Protein AF-A0A8S3FLX9-F1 (afdb_monomer_lite)

Foldseek 3Di:
DDDDDDDDDDDDDDDDDDDPPVPVVVVVPVVPPDPPDPPDPPVPPPPDPDDPQWDDKDKDKAFFQLLPPLPVVLVVLCVVCVPDDPVVSSVVSSVVRVVDPVRGDPDIWIKIKTWGFDDDPPPDPDGDIDIDIGTPDPDDDPCPVVVVVSCVVPVVVVVVSVVVD

Radius of gyration: 30.64 Å; chains: 1; bounding box: 57×82×84 Å

Sequence (165 aa):
MIRRKRPASPSIIDNTNVTPNSLAEQMDETLSTKRRRIDDDEYKLTPTKDSSYSKEKIYFQVIYRTWQDRRKLKRRIENENKNASMFERETLISLQLKDDKDHHLVTPIYFSMEIKLLQATSDETKNKAHICLELQTNEQHQLFADISHFLNLYLPKMLNNQADD

Organism: NCBI:txid392030

Secondary structure (DSSP, 8-state):
----PPPP-----------TTTTTHHHHSSSSS------------------TT---PEEEEEEE-TTSSHHHHHHHHHHH-TTS-HHHHHHHHHHHHHHSGGGEEEEEEEEEEEEEEE---TT-SS-EEEEEEEESSSS--TTHHHHHHHHHHHHHHHHHHTT--

Structure (mmCIF, N/CA/C/O backbone):
data_AF-A0A8S3FLX9-F1
#
_entry.id   AF-A0A8S3FLX9-F1
#
loop_
_atom_site.group_PDB
_atom_site.id
_atom_site.type_symbol
_atom_site.label_atom_id
_atom_site.label_alt_id
_atom_site.label_comp_id
_atom_site.label_asym_id
_atom_site.label_entity_id
_atom_site.label_seq_id
_atom_site.pdbx_PDB_ins_code
_atom_site.Cartn_x
_atom_site.Cartn_y
_atom_site.Cartn_z
_atom_site.occupancy
_atom_site.B_iso_or_equiv
_atom_site.auth_seq_id
_atom_site.auth_comp_id
_atom_site.auth_asym_id
_atom_site.auth_atom_id
_atom_site.pdbx_PDB_model_num
ATOM 1 N N . MET A 1 1 ? -35.205 22.606 -53.811 1.00 49.75 1 MET A N 1
ATOM 2 C CA . MET A 1 1 ? -34.008 23.476 -53.824 1.00 49.75 1 MET A CA 1
ATOM 3 C C . MET A 1 1 ? -34.493 24.919 -53.885 1.00 49.75 1 MET A C 1
ATOM 5 O O . MET A 1 1 ? -35.214 25.216 -54.818 1.00 49.75 1 MET A O 1
ATOM 9 N N . ILE A 1 2 ? -34.215 25.748 -52.870 1.00 36.81 2 ILE A N 1
ATOM 10 C CA . ILE A 1 2 ? -33.909 27.198 -52.932 1.00 36.81 2 ILE A CA 1
ATOM 11 C C . ILE A 1 2 ? -33.759 27.704 -51.484 1.00 36.81 2 ILE A C 1
ATOM 13 O O . ILE A 1 2 ? -34.512 27.356 -50.579 1.00 36.81 2 ILE A O 1
ATOM 17 N N . ARG A 1 3 ? -32.665 28.438 -51.295 1.00 34.94 3 ARG A N 1
ATOM 18 C CA . ARG A 1 3 ? -31.961 28.791 -50.059 1.00 34.94 3 ARG A CA 1
ATOM 19 C C . ARG A 1 3 ? -32.699 29.875 -49.260 1.00 34.94 3 ARG A C 1
ATOM 21 O O . ARG A 1 3 ? -33.020 30.917 -49.822 1.00 34.94 3 ARG A O 1
ATOM 28 N N . ARG A 1 4 ? -32.857 29.704 -47.941 1.00 49.66 4 ARG A N 1
ATOM 29 C CA . ARG A 1 4 ? -33.224 30.812 -47.038 1.00 49.66 4 ARG A CA 1
ATOM 30 C C . ARG A 1 4 ? -32.005 31.725 -46.849 1.00 49.66 4 ARG A C 1
ATOM 32 O O . ARG A 1 4 ? -31.026 31.321 -46.224 1.00 49.66 4 ARG A O 1
ATOM 39 N N . LYS A 1 5 ? -32.047 32.931 -47.425 1.00 50.19 5 LYS A N 1
ATOM 40 C CA . LYS A 1 5 ? -31.092 34.020 -47.149 1.00 50.19 5 LYS A CA 1
ATOM 41 C C . LYS A 1 5 ? -31.587 34.831 -45.940 1.00 50.19 5 LYS A C 1
ATOM 43 O O . LYS A 1 5 ? -32.774 35.126 -45.850 1.00 50.19 5 LYS A O 1
ATOM 48 N N . ARG A 1 6 ? -30.676 35.132 -45.008 1.00 55.44 6 ARG A N 1
ATOM 49 C CA . ARG A 1 6 ? -30.905 35.883 -43.756 1.00 55.44 6 ARG A CA 1
ATOM 50 C C . ARG A 1 6 ? -31.242 37.356 -44.035 1.00 55.44 6 ARG A C 1
ATOM 52 O O . ARG A 1 6 ? -30.610 37.919 -44.927 1.00 55.44 6 ARG A O 1
ATOM 59 N N . PRO A 1 7 ? -32.101 38.011 -43.240 1.00 45.91 7 PRO A N 1
ATOM 60 C CA . PRO A 1 7 ? -32.081 39.461 -43.119 1.00 45.91 7 PRO A CA 1
ATOM 61 C C . PRO A 1 7 ? -31.124 39.902 -42.000 1.00 45.91 7 PRO A C 1
ATOM 63 O O . PRO A 1 7 ? -31.045 39.272 -40.945 1.00 45.91 7 PRO A O 1
ATOM 66 N N . ALA A 1 8 ? -30.383 40.973 -42.274 1.00 45.56 8 ALA A N 1
ATOM 67 C CA . ALA A 1 8 ? -29.493 41.658 -41.346 1.00 45.56 8 ALA A CA 1
ATOM 68 C C . ALA A 1 8 ? -30.179 42.891 -40.724 1.00 45.56 8 ALA A C 1
ATOM 70 O O . ALA A 1 8 ? -30.979 43.545 -41.386 1.00 45.56 8 ALA A O 1
ATOM 71 N N . SER A 1 9 ? -29.821 43.115 -39.456 1.00 53.78 9 SER A N 1
ATOM 72 C CA . SER A 1 9 ? -29.732 44.305 -38.587 1.00 53.78 9 SER A CA 1
ATOM 73 C C . SER A 1 9 ? -30.458 45.615 -38.936 1.00 53.78 9 SER A C 1
ATOM 75 O O . SER A 1 9 ? -30.448 46.061 -40.080 1.00 53.78 9 SER A O 1
ATOM 77 N N . PRO A 1 10 ? -30.848 46.370 -37.894 1.00 43.34 10 PRO A N 1
ATOM 78 C CA . PRO A 1 10 ? -30.275 47.711 -37.807 1.00 43.34 10 PRO A CA 1
ATOM 79 C C . PRO A 1 10 ? -29.736 48.064 -36.416 1.00 43.34 10 PRO A C 1
ATOM 81 O O . PRO A 1 10 ? -29.853 47.328 -35.442 1.00 43.34 10 PRO A O 1
ATOM 84 N N . SER A 1 11 ? -29.065 49.203 -36.402 1.00 42.94 11 SER A N 1
ATOM 85 C CA . SER A 1 11 ? -27.901 49.558 -35.612 1.00 42.94 11 SER A CA 1
ATOM 86 C C . SER A 1 11 ? -28.088 50.944 -34.974 1.00 42.94 11 SER A C 1
ATOM 88 O O . SER A 1 11 ? -28.429 51.862 -35.711 1.00 42.94 11 SER A O 1
ATOM 90 N N . ILE A 1 12 ? -27.744 51.050 -33.677 1.00 48.03 12 ILE A N 1
ATOM 91 C CA . ILE A 1 12 ? -27.123 52.186 -32.937 1.00 48.03 12 ILE A CA 1
ATOM 92 C C . ILE A 1 12 ? -28.024 53.448 -32.734 1.00 48.03 12 ILE A C 1
ATOM 94 O O . ILE A 1 12 ? -28.732 53.853 -33.647 1.00 48.03 12 ILE A O 1
ATOM 98 N N . ILE A 1 13 ? -28.139 54.069 -31.543 1.00 46.53 13 ILE A N 1
ATOM 99 C CA . ILE A 1 13 ? -27.343 55.201 -30.956 1.00 46.53 13 ILE A CA 1
ATOM 100 C C . ILE A 1 13 ? -28.290 55.850 -29.903 1.00 46.53 13 ILE A C 1
ATOM 102 O O . ILE A 1 13 ? -29.481 55.924 -30.184 1.00 46.53 13 ILE A O 1
ATOM 106 N N . ASP A 1 14 ? -27.959 56.402 -28.730 1.00 41.72 14 ASP A N 1
ATOM 107 C CA . ASP A 1 14 ? -26.764 56.511 -27.886 1.00 41.72 14 ASP A CA 1
ATOM 108 C C . ASP A 1 14 ? -27.221 56.947 -26.473 1.00 41.72 14 ASP A C 1
ATOM 110 O O . ASP A 1 14 ? -28.206 57.667 -26.318 1.00 41.72 14 ASP A O 1
ATOM 114 N N . ASN A 1 15 ? -26.451 56.512 -25.472 1.00 45.94 15 ASN A N 1
ATOM 115 C CA . ASN A 1 15 ? -26.006 57.220 -24.263 1.00 45.94 15 ASN A CA 1
ATOM 116 C C . ASN A 1 15 ? -26.809 58.405 -23.694 1.00 45.94 15 ASN A C 1
ATOM 118 O O . ASN A 1 15 ? -26.911 59.461 -24.312 1.00 45.94 15 ASN A O 1
ATOM 122 N N . THR A 1 16 ? -27.069 58.347 -22.380 1.00 39.81 16 THR A N 1
ATOM 123 C CA . THR A 1 16 ? -26.524 59.370 -21.462 1.00 39.81 16 THR A CA 1
ATOM 124 C C . THR A 1 16 ? -26.533 58.934 -19.987 1.00 39.81 16 THR A C 1
ATOM 126 O O . THR A 1 16 ? -27.574 58.668 -19.402 1.00 39.81 16 THR A O 1
ATOM 129 N N . ASN A 1 17 ? -25.331 58.952 -19.402 1.00 49.28 17 ASN A N 1
ATOM 130 C CA . ASN A 1 17 ? -24.995 59.240 -18.002 1.00 49.28 17 ASN A CA 1
ATOM 131 C C . ASN A 1 17 ? -25.559 58.350 -16.884 1.00 49.28 17 ASN A C 1
ATOM 133 O O . ASN A 1 17 ? -26.481 58.737 -16.173 1.00 49.28 17 ASN A O 1
ATOM 137 N N . VAL A 1 18 ? -24.845 57.260 -16.583 1.00 43.06 18 VAL A N 1
ATOM 138 C CA . VAL A 1 18 ? -24.752 56.752 -15.206 1.00 43.06 18 VAL A CA 1
ATOM 139 C C . VAL A 1 18 ? -23.272 56.603 -14.858 1.00 43.06 18 VAL A C 1
ATOM 141 O O . VAL A 1 18 ? -22.519 55.893 -15.520 1.00 43.06 18 VAL A O 1
ATOM 144 N N . THR A 1 19 ? -22.846 57.370 -13.863 1.00 51.25 19 THR A N 1
ATOM 145 C CA . THR A 1 19 ? -21.490 57.435 -13.315 1.00 51.25 19 THR A CA 1
ATOM 146 C C . THR A 1 19 ? -21.045 56.084 -12.724 1.00 51.25 19 THR A C 1
ATOM 148 O O . THR A 1 19 ? -21.869 55.341 -12.188 1.00 51.25 19 THR A O 1
ATOM 151 N N . PRO A 1 20 ? -19.738 55.752 -12.758 1.00 46.09 20 PRO A N 1
ATOM 152 C CA . PRO A 1 20 ? -19.230 54.413 -12.427 1.00 46.09 20 PRO A CA 1
ATOM 153 C C . PRO A 1 20 ? -19.296 54.040 -10.934 1.00 46.09 20 PRO A C 1
ATOM 155 O O . PRO A 1 20 ? -18.985 52.906 -10.585 1.00 46.09 20 PRO A O 1
ATOM 158 N N . ASN A 1 21 ? -19.742 54.941 -10.053 1.00 50.06 21 ASN A N 1
ATOM 159 C CA . ASN A 1 21 ? -19.852 54.664 -8.615 1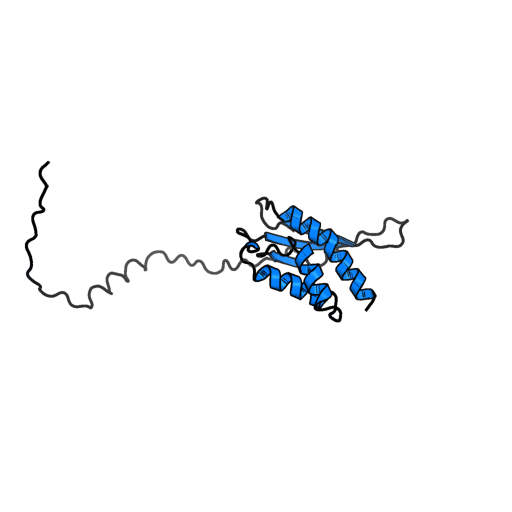.00 50.06 21 ASN A CA 1
ATOM 160 C C . ASN A 1 21 ? -21.171 53.994 -8.200 1.00 50.06 21 ASN A C 1
ATOM 162 O O . ASN A 1 21 ? -21.275 53.525 -7.075 1.00 50.06 21 ASN A O 1
ATOM 166 N N . SER A 1 22 ? -22.167 53.898 -9.085 1.00 51.97 22 SER A N 1
ATOM 167 C CA . SER A 1 22 ? -23.504 53.406 -8.714 1.00 51.97 22 SER A CA 1
ATOM 168 C C . SER A 1 22 ? -23.690 51.885 -8.842 1.00 51.97 22 SER A C 1
ATOM 170 O O . SER A 1 22 ? -24.727 51.376 -8.424 1.00 51.97 22 SER A O 1
ATOM 172 N N . LEU A 1 23 ? -22.731 51.149 -9.421 1.00 47.19 23 LEU A N 1
ATOM 173 C CA . LEU A 1 23 ? -22.825 49.684 -9.563 1.00 47.19 23 LEU A CA 1
ATOM 174 C C . LEU A 1 23 ? -22.107 48.916 -8.443 1.00 47.19 23 LEU A C 1
ATOM 176 O O . LEU A 1 23 ? -22.439 47.761 -8.193 1.00 47.19 23 LEU A O 1
ATOM 180 N N . ALA A 1 24 ? -21.155 49.553 -7.757 1.00 47.09 24 ALA A N 1
ATOM 181 C CA . ALA A 1 24 ? -20.447 48.949 -6.629 1.00 47.09 24 ALA A CA 1
ATOM 182 C C . ALA A 1 24 ? -21.299 48.960 -5.346 1.00 47.09 24 ALA A C 1
ATOM 184 O O . ALA A 1 24 ? -21.278 47.993 -4.591 1.00 47.09 24 ALA A O 1
ATOM 185 N N . GLU A 1 25 ? -22.127 49.990 -5.145 1.00 48.44 25 GLU A N 1
ATOM 186 C CA . GLU A 1 25 ? -22.979 50.116 -3.951 1.00 48.44 25 GLU A CA 1
ATOM 187 C C . GLU A 1 25 ? -24.223 49.206 -3.980 1.00 48.44 25 GLU A C 1
ATOM 189 O O . GLU A 1 25 ? -24.778 48.901 -2.931 1.00 48.44 25 GLU A O 1
ATOM 194 N N . GLN A 1 26 ? -24.633 48.683 -5.144 1.00 47.09 26 GLN A N 1
ATOM 195 C CA . GLN A 1 26 ? -25.756 47.731 -5.237 1.00 47.09 26 GLN A CA 1
ATOM 196 C C . GLN A 1 26 ? -25.351 46.254 -5.086 1.00 47.09 26 GLN A C 1
ATOM 198 O O . GLN A 1 26 ? -26.221 45.398 -4.918 1.00 47.09 26 GLN A O 1
ATOM 203 N N . MET A 1 27 ? -24.052 45.934 -5.103 1.00 48.66 27 MET A N 1
ATOM 204 C CA . MET A 1 27 ? -23.566 44.574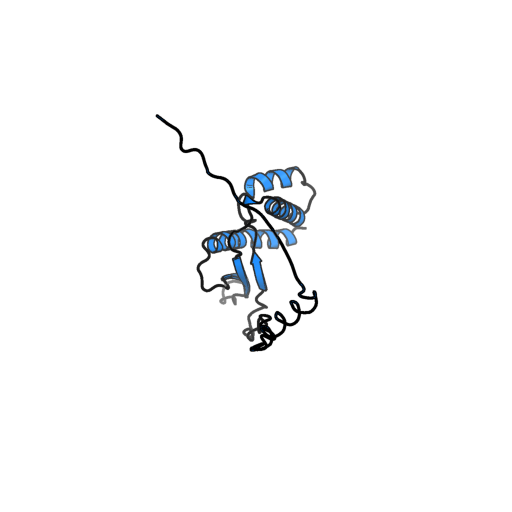 -4.827 1.00 48.66 27 MET A CA 1
ATOM 205 C C . MET A 1 27 ? -23.159 44.356 -3.363 1.00 48.66 27 MET A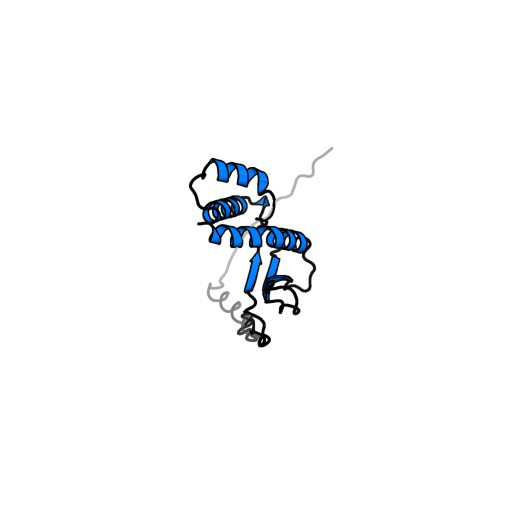 C 1
ATOM 207 O O . MET A 1 27 ? -23.055 43.206 -2.938 1.00 48.66 27 MET A O 1
ATOM 211 N N . ASP A 1 28 ? -23.003 45.425 -2.576 1.00 47.31 28 ASP A N 1
ATOM 212 C CA . ASP A 1 28 ? -22.623 45.332 -1.160 1.00 47.31 28 ASP A CA 1
ATOM 213 C C . ASP A 1 28 ? -23.818 45.109 -0.213 1.00 47.31 28 ASP A C 1
ATOM 215 O O . ASP A 1 28 ? -23.668 44.544 0.871 1.00 47.31 28 ASP A O 1
ATOM 219 N N . GLU A 1 29 ? -25.041 45.462 -0.623 1.00 47.84 29 GLU A N 1
ATOM 220 C CA . GLU A 1 29 ? -26.205 45.406 0.275 1.00 47.84 29 GLU A CA 1
ATOM 221 C C . GLU A 1 29 ? -26.932 44.044 0.288 1.00 47.84 29 GLU A C 1
ATOM 223 O O . GLU A 1 29 ? -27.675 43.738 1.222 1.00 47.84 29 GLU A O 1
ATOM 228 N N . THR A 1 30 ? -26.653 43.152 -0.673 1.00 49.00 30 THR A N 1
ATOM 229 C CA . THR A 1 30 ? -27.204 41.775 -0.689 1.00 49.00 30 THR A CA 1
ATOM 230 C C . THR A 1 30 ? -26.299 40.728 -0.029 1.00 49.00 30 THR A C 1
ATOM 232 O O . THR A 1 30 ? -26.733 39.598 0.194 1.00 49.00 30 THR A O 1
ATOM 235 N N . LEU A 1 31 ? -25.079 41.100 0.383 1.00 47.78 31 LEU A N 1
ATOM 236 C CA . LEU A 1 31 ? -24.160 40.235 1.143 1.00 47.78 31 LEU A CA 1
ATOM 237 C C . LEU A 1 31 ? -24.263 40.414 2.674 1.00 47.78 31 LEU A C 1
ATOM 239 O O . LEU A 1 31 ? -23.540 39.757 3.428 1.00 47.78 31 LEU A O 1
ATOM 243 N N . SER A 1 32 ? -25.179 41.268 3.150 1.00 50.12 32 SER A N 1
ATOM 244 C CA . SER A 1 32 ? -25.250 41.710 4.554 1.00 50.12 32 SER A CA 1
ATOM 245 C C . SER A 1 32 ? -26.329 41.027 5.415 1.00 50.12 32 SER A C 1
ATOM 247 O O . SER A 1 32 ? -26.446 41.300 6.608 1.00 50.12 32 SER A O 1
ATOM 249 N N . THR A 1 33 ? -27.108 40.072 4.896 1.00 48.72 33 THR A N 1
ATOM 250 C CA . THR A 1 33 ? -28.116 39.371 5.718 1.00 48.72 33 THR A CA 1
ATOM 251 C C . THR A 1 33 ? -27.943 37.856 5.713 1.00 48.72 33 THR A C 1
ATOM 253 O O . THR A 1 33 ? -28.325 37.156 4.783 1.00 48.72 33 THR A O 1
ATOM 256 N N . LYS A 1 34 ? -27.431 37.375 6.859 1.00 49.22 34 LYS A N 1
ATOM 257 C CA . LYS A 1 34 ? -27.161 35.985 7.283 1.00 49.22 34 LYS A CA 1
ATOM 258 C C . LYS A 1 34 ? -25.743 35.460 7.035 1.00 49.22 34 LYS A C 1
ATOM 260 O O . LYS A 1 34 ? -25.555 34.306 6.665 1.00 49.22 34 LYS A O 1
ATOM 265 N N . ARG A 1 35 ? -24.738 36.228 7.467 1.00 44.41 35 ARG A N 1
ATOM 266 C CA . ARG A 1 35 ? -23.538 35.631 8.081 1.00 44.41 35 ARG A CA 1
ATOM 267 C C . ARG A 1 35 ? -23.935 34.966 9.406 1.00 44.41 35 ARG A C 1
ATOM 269 O O . ARG A 1 35 ? -23.784 35.547 10.478 1.00 44.41 35 ARG A O 1
ATOM 276 N N . ARG A 1 36 ? -24.486 33.750 9.344 1.00 42.16 36 ARG A N 1
ATOM 277 C CA . ARG A 1 36 ? -24.305 32.809 10.455 1.00 42.16 36 ARG A CA 1
ATOM 278 C C . ARG A 1 36 ? -22.829 32.441 10.420 1.00 42.16 36 ARG A C 1
ATOM 280 O O . ARG A 1 36 ? -22.367 31.904 9.420 1.00 42.16 36 ARG A O 1
ATOM 287 N N . ARG A 1 37 ? -22.108 32.824 11.469 1.00 49.31 37 ARG A N 1
ATOM 288 C CA . ARG A 1 37 ? -20.746 32.370 11.737 1.00 49.31 37 ARG A CA 1
ATOM 289 C C . ARG A 1 37 ? -20.741 30.844 11.666 1.00 49.31 37 ARG A C 1
ATOM 291 O O . ARG A 1 37 ? -21.355 30.198 12.508 1.00 49.31 37 ARG A O 1
ATOM 298 N N . ILE A 1 38 ? -20.133 30.302 10.620 1.00 46.44 38 ILE A N 1
ATOM 299 C CA . ILE A 1 38 ? -19.582 28.951 10.641 1.00 46.44 38 ILE A CA 1
ATOM 300 C C . ILE A 1 38 ? -18.129 29.192 11.038 1.00 46.44 38 ILE A C 1
ATOM 302 O O . ILE A 1 38 ? -17.255 29.324 10.188 1.00 46.44 38 ILE A O 1
ATOM 306 N N . ASP A 1 39 ? -17.945 29.437 12.332 1.00 44.06 39 ASP A N 1
ATOM 307 C CA . ASP A 1 39 ? -16.643 29.331 12.972 1.00 44.06 39 ASP A CA 1
ATOM 308 C C . ASP A 1 39 ? -16.446 27.837 13.285 1.00 44.06 39 ASP A C 1
ATOM 310 O O . ASP A 1 39 ? -17.352 27.195 13.815 1.00 44.06 39 ASP A O 1
ATOM 314 N N . ASP A 1 40 ? -15.269 27.317 12.941 1.00 47.88 40 ASP A N 1
ATOM 315 C CA . ASP A 1 40 ? -14.634 26.149 13.562 1.00 47.88 40 ASP A CA 1
ATOM 316 C C . ASP A 1 40 ? -15.308 24.763 13.473 1.00 47.88 40 ASP A C 1
ATOM 318 O O . ASP A 1 40 ? -15.389 24.060 14.476 1.00 47.88 40 ASP A O 1
ATOM 322 N N . ASP A 1 41 ? -15.614 24.275 12.267 1.00 46.62 41 ASP A N 1
ATOM 323 C CA . ASP A 1 41 ? -15.578 22.818 12.009 1.00 46.62 41 ASP A CA 1
ATOM 324 C C . ASP A 1 41 ? -14.221 22.424 11.392 1.00 46.62 41 ASP A C 1
ATOM 326 O O . ASP A 1 41 ? -14.107 21.717 10.388 1.00 46.62 41 ASP A O 1
ATOM 330 N N . GLU A 1 42 ? -13.144 22.893 12.028 1.00 46.44 42 GLU A N 1
ATOM 331 C CA . GLU A 1 42 ? -11.928 22.094 12.108 1.00 46.44 42 GLU A CA 1
ATOM 332 C C . GLU A 1 42 ? -12.365 20.802 12.805 1.00 46.44 42 GLU A C 1
ATOM 334 O O . GLU A 1 42 ? -12.744 20.838 13.976 1.00 46.44 42 GLU A O 1
ATOM 339 N N . TYR A 1 43 ? -12.403 19.676 12.085 1.00 45.94 43 TYR A N 1
ATOM 340 C CA . TYR A 1 43 ? -12.640 18.364 12.685 1.00 45.94 43 TYR A CA 1
ATOM 341 C C . TYR A 1 43 ? -11.527 18.104 13.704 1.00 45.94 43 TYR A C 1
ATOM 343 O O . TYR A 1 43 ? -10.523 17.452 13.414 1.00 45.94 43 TYR A O 1
ATOM 351 N N . LYS A 1 44 ? -11.692 18.622 14.921 1.00 42.19 44 LYS A N 1
ATOM 352 C CA . LYS A 1 44 ? -10.937 18.196 16.082 1.00 42.19 44 LYS A CA 1
ATOM 353 C C . LYS A 1 44 ? -11.399 16.778 16.330 1.00 42.19 44 LYS A C 1
ATOM 355 O O . LYS A 1 44 ? -12.428 16.550 16.964 1.00 42.19 44 LYS A O 1
ATOM 360 N N . LEU A 1 45 ? -10.639 15.836 15.773 1.00 45.25 45 LEU A N 1
ATOM 361 C CA . LEU A 1 45 ? -10.582 14.460 16.237 1.00 45.25 45 LEU A CA 1
ATOM 362 C C . LEU A 1 45 ? -10.341 14.555 17.739 1.00 45.25 45 LEU A C 1
ATOM 364 O O . LEU A 1 45 ? -9.220 14.766 18.192 1.00 45.25 45 LEU A O 1
ATOM 368 N N . THR A 1 46 ? -11.420 14.525 18.512 1.00 43.94 46 THR A N 1
ATOM 369 C CA . THR A 1 46 ? -11.322 14.413 19.953 1.00 43.94 46 THR A CA 1
ATOM 370 C C . THR A 1 46 ? -10.758 13.020 20.182 1.00 43.94 46 THR A C 1
ATOM 372 O O . THR A 1 46 ? -11.394 12.050 19.768 1.00 43.94 46 THR A O 1
ATOM 375 N N . PRO A 1 47 ? -9.554 12.878 20.764 1.00 44.00 47 PRO A N 1
ATOM 376 C CA . PRO A 1 47 ? -9.074 11.563 21.128 1.00 44.00 47 PRO A CA 1
ATOM 377 C C . PRO A 1 47 ? -10.033 11.041 22.197 1.00 44.00 47 PRO A C 1
ATOM 379 O O . PRO A 1 47 ? -10.027 11.487 23.348 1.00 44.00 47 PRO A O 1
ATOM 382 N N . THR A 1 48 ? -10.935 10.145 21.798 1.00 50.62 48 THR A N 1
ATOM 383 C CA . THR A 1 48 ? -11.687 9.314 22.733 1.00 50.62 48 THR A CA 1
ATOM 384 C C . THR A 1 48 ? -10.671 8.654 23.642 1.00 50.62 48 THR A C 1
ATOM 386 O O . THR A 1 48 ? -9.691 8.100 23.155 1.00 50.62 48 THR A O 1
ATOM 389 N N . LYS A 1 49 ? -10.876 8.770 24.958 1.00 45.12 49 LYS A N 1
ATOM 390 C CA . LYS A 1 49 ? -9.994 8.170 25.960 1.00 45.12 49 LYS A CA 1
ATOM 391 C C . LYS A 1 49 ? -9.839 6.684 25.651 1.00 45.12 49 LYS A C 1
ATOM 393 O O . LYS A 1 49 ? -10.765 5.905 25.871 1.00 45.12 49 LYS A O 1
ATOM 398 N N . ASP A 1 50 ? -8.674 6.346 25.120 1.00 48.94 50 ASP A N 1
ATOM 399 C CA . ASP A 1 50 ? -8.262 4.987 24.828 1.00 48.94 50 ASP A CA 1
ATOM 400 C C . ASP A 1 50 ? -8.327 4.141 26.108 1.00 48.94 50 ASP A C 1
ATOM 402 O O . ASP A 1 50 ? -8.118 4.630 27.225 1.00 48.94 50 ASP A O 1
ATOM 406 N N . SER A 1 51 ? -8.661 2.857 25.953 1.00 47.94 51 SER A N 1
ATOM 407 C CA . SER A 1 51 ? -8.604 1.901 27.059 1.00 47.94 51 SER A CA 1
ATOM 408 C C . SER A 1 51 ? -7.191 1.893 27.654 1.00 47.94 51 SER A C 1
ATOM 410 O O . SER A 1 51 ? -6.215 2.091 26.932 1.00 47.94 51 SER A O 1
ATOM 412 N N . SER A 1 52 ? -7.039 1.586 28.945 1.00 52.22 52 SER A N 1
ATOM 413 C CA . SER A 1 52 ? -5.725 1.545 29.614 1.00 52.22 52 SER A CA 1
ATOM 414 C C . SER A 1 52 ? -4.725 0.536 29.016 1.00 52.22 52 SER A C 1
ATOM 416 O O . SER A 1 52 ? -3.590 0.462 29.478 1.00 52.22 52 SER A O 1
ATOM 418 N N . TYR A 1 53 ? -5.140 -0.248 28.014 1.00 47.75 53 TYR A N 1
ATOM 419 C CA . TYR A 1 53 ? -4.349 -1.275 27.339 1.00 47.75 53 TYR A CA 1
ATOM 420 C C . TYR A 1 53 ? -4.137 -1.033 25.834 1.00 47.75 53 TYR A C 1
ATOM 422 O O . TYR A 1 53 ? -3.359 -1.768 25.224 1.00 47.75 53 TYR A O 1
ATOM 430 N N . SER A 1 54 ? -4.785 -0.037 25.220 1.00 49.88 54 SER A N 1
ATOM 431 C CA . SER A 1 54 ? -4.601 0.267 23.794 1.00 49.88 54 SER A CA 1
ATOM 432 C C . SER A 1 54 ? -3.506 1.314 23.628 1.00 49.88 54 SER A C 1
ATOM 434 O O . SER A 1 54 ? -3.622 2.432 24.128 1.00 49.88 54 SER A O 1
ATOM 436 N N . LYS A 1 55 ? -2.425 0.946 22.932 1.00 60.72 55 LYS A N 1
ATOM 437 C CA . LYS A 1 55 ? -1.496 1.942 22.394 1.00 60.72 55 LYS A CA 1
ATOM 438 C C . LYS A 1 55 ? -2.231 2.763 21.331 1.00 60.72 55 LYS A C 1
ATOM 440 O O . LYS A 1 55 ? -3.067 2.221 20.616 1.00 60.72 55 LYS A O 1
ATOM 445 N N . GLU A 1 56 ? -1.878 4.039 21.269 1.00 70.44 56 GLU A N 1
ATOM 446 C CA . GLU A 1 56 ? -2.334 5.072 20.334 1.00 70.44 56 GLU A CA 1
ATOM 447 C C . GLU A 1 56 ? -2.797 4.524 18.969 1.00 70.44 56 GLU A C 1
ATOM 449 O O . GLU A 1 56 ? -2.028 3.878 18.247 1.00 70.44 56 GLU A O 1
ATOM 454 N N . LYS A 1 57 ? -4.064 4.783 18.610 1.00 84.88 57 LYS A N 1
ATOM 455 C CA . LYS A 1 57 ? -4.564 4.544 17.248 1.00 84.88 57 LYS A CA 1
ATOM 456 C C . LYS A 1 57 ? -3.950 5.567 16.297 1.00 84.88 57 LYS A C 1
ATOM 458 O O . LYS A 1 57 ? -4.105 6.771 16.490 1.00 84.88 57 LYS A O 1
ATOM 463 N N . ILE A 1 58 ? -3.310 5.089 15.232 1.00 88.00 58 ILE A N 1
ATOM 464 C CA . ILE A 1 58 ? -2.726 5.951 14.198 1.00 88.00 58 ILE A CA 1
ATOM 465 C C . ILE A 1 58 ? -3.684 6.017 13.014 1.00 88.00 58 ILE A C 1
ATOM 467 O O . ILE A 1 58 ? -4.108 4.981 12.499 1.00 88.00 58 ILE A O 1
ATOM 471 N N . TYR A 1 59 ? -4.007 7.227 12.568 1.00 90.75 59 TYR A N 1
ATOM 472 C CA . TYR A 1 59 ? -4.931 7.473 11.463 1.00 90.75 59 TYR A CA 1
ATOM 473 C C . TYR A 1 59 ? -4.173 7.725 10.159 1.00 90.75 59 TYR A C 1
ATOM 475 O O . TYR A 1 59 ? -3.214 8.494 10.121 1.00 90.75 59 TYR A O 1
ATOM 483 N N . PHE A 1 60 ? -4.627 7.091 9.080 1.00 91.88 60 PHE A N 1
ATOM 484 C CA . PHE A 1 60 ? -4.024 7.173 7.757 1.00 91.88 60 PHE A CA 1
ATOM 485 C C . PHE A 1 60 ? -5.045 7.622 6.718 1.00 91.88 60 PHE A C 1
ATOM 487 O O . PHE A 1 60 ? -6.182 7.151 6.691 1.00 91.8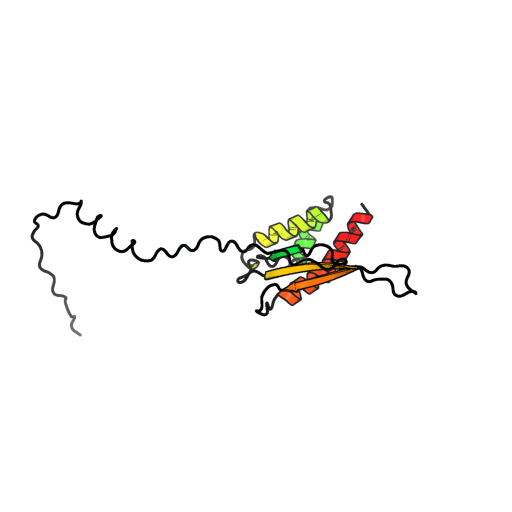8 60 PHE A O 1
ATOM 494 N N . GLN A 1 61 ? -4.584 8.478 5.809 1.00 93.75 61 GLN A N 1
ATOM 495 C CA . GLN A 1 61 ? -5.247 8.775 4.547 1.00 93.75 61 GLN A CA 1
ATOM 496 C C . GLN A 1 61 ? -4.384 8.240 3.407 1.00 93.75 61 GLN A C 1
ATOM 498 O O . GLN A 1 61 ? -3.198 8.560 3.303 1.00 93.75 61 GLN A O 1
ATOM 503 N N . VAL A 1 62 ? -4.986 7.454 2.521 1.00 93.38 62 VAL A N 1
ATOM 504 C CA . VAL A 1 62 ? -4.306 6.887 1.359 1.00 93.38 62 VAL A CA 1
ATOM 505 C C . VAL A 1 62 ? -4.986 7.351 0.084 1.00 93.38 62 VAL A C 1
ATOM 507 O O . VAL A 1 62 ? -6.179 7.145 -0.107 1.00 93.38 62 VAL A O 1
ATOM 510 N N . ILE A 1 63 ? -4.200 7.984 -0.785 1.00 94.25 63 ILE A N 1
ATOM 511 C CA . ILE A 1 63 ? -4.666 8.605 -2.036 1.00 94.25 63 ILE A CA 1
ATOM 512 C C . ILE A 1 63 ? -4.124 7.850 -3.261 1.00 94.25 63 ILE A C 1
ATOM 514 O O . ILE A 1 63 ? -4.632 8.003 -4.363 1.00 94.25 63 ILE A O 1
ATOM 518 N N . TYR A 1 64 ? -3.129 6.979 -3.074 1.00 95.25 64 TYR A N 1
ATOM 519 C CA . TYR A 1 64 ? -2.472 6.250 -4.158 1.00 95.25 64 TYR A CA 1
ATOM 520 C C . TYR A 1 64 ? -2.498 4.748 -3.905 1.00 95.25 64 TYR A C 1
ATOM 522 O O . TYR A 1 64 ? -2.200 4.301 -2.795 1.00 95.25 64 TYR A O 1
ATOM 530 N N . ARG A 1 65 ? -2.775 3.961 -4.948 1.00 93.12 65 ARG A N 1
ATOM 531 C CA . ARG A 1 65 ? -2.817 2.494 -4.934 1.00 93.12 65 ARG A CA 1
ATOM 532 C C . ARG A 1 65 ? -1.415 1.881 -4.959 1.00 93.12 65 ARG A C 1
ATOM 534 O O . ARG A 1 65 ? -1.077 1.097 -5.843 1.00 93.12 65 ARG A O 1
ATOM 541 N N . THR A 1 66 ? -0.577 2.230 -3.985 1.00 93.56 66 THR A N 1
ATOM 542 C CA . THR A 1 66 ? 0.826 1.783 -3.940 1.00 93.56 66 THR A CA 1
ATOM 543 C C . THR A 1 66 ? 0.977 0.298 -3.608 1.00 93.56 66 THR A C 1
ATOM 545 O O . THR A 1 66 ? 2.047 -0.257 -3.830 1.00 93.56 66 THR A O 1
ATOM 548 N N . TRP A 1 67 ? -0.058 -0.378 -3.101 1.00 93.44 67 TRP A N 1
ATOM 549 C CA . TRP A 1 67 ? -0.017 -1.812 -2.779 1.00 93.44 67 TRP A CA 1
ATOM 550 C C . TRP A 1 67 ? -0.161 -2.736 -4.000 1.00 93.44 67 TRP A C 1
ATOM 552 O O . TRP A 1 67 ? 0.077 -3.937 -3.878 1.00 93.44 67 TRP A O 1
ATOM 562 N N . GLN A 1 68 ? -0.519 -2.200 -5.171 1.00 91.25 68 GLN A N 1
ATOM 563 C CA . GLN A 1 68 ? -0.745 -2.966 -6.403 1.00 91.25 68 GLN A CA 1
ATOM 564 C C . GLN A 1 68 ? 0.342 -2.716 -7.446 1.00 91.25 68 GLN A C 1
ATOM 566 O O . GLN A 1 68 ? 1.143 -1.795 -7.315 1.00 91.25 68 GLN A O 1
ATOM 571 N N . ASP A 1 69 ? 0.432 -3.624 -8.422 1.00 91.75 69 ASP A N 1
ATOM 572 C CA . ASP A 1 69 ? 1.385 -3.609 -9.548 1.00 91.75 69 ASP A CA 1
ATOM 573 C C . ASP A 1 69 ? 2.877 -3.489 -9.177 1.00 91.75 69 ASP A C 1
ATOM 575 O O . ASP A 1 69 ? 3.764 -3.393 -10.029 1.00 91.75 69 ASP A O 1
ATOM 579 N N . ARG A 1 70 ? 3.199 -3.661 -7.889 1.00 93.88 70 ARG A N 1
ATOM 580 C CA . ARG A 1 70 ? 4.560 -3.574 -7.344 1.00 93.88 70 ARG A CA 1
ATOM 581 C C . ARG A 1 70 ? 5.517 -4.605 -7.934 1.00 93.88 70 ARG A C 1
ATOM 583 O O . ARG A 1 70 ? 6.719 -4.402 -7.890 1.00 93.88 70 ARG A O 1
ATOM 590 N N . ARG A 1 71 ? 5.043 -5.744 -8.453 1.00 93.19 71 ARG A N 1
ATOM 591 C CA . ARG A 1 71 ? 5.899 -6.917 -8.732 1.00 93.19 71 ARG A CA 1
ATOM 592 C C . ARG A 1 71 ? 6.972 -6.664 -9.793 1.00 93.19 71 ARG A C 1
ATOM 594 O O . ARG A 1 71 ? 8.122 -7.053 -9.594 1.00 93.19 71 ARG A O 1
ATOM 601 N N . LYS A 1 72 ? 6.600 -6.074 -10.934 1.00 92.12 72 LYS A N 1
ATOM 602 C CA . LYS A 1 72 ? 7.556 -5.779 -12.020 1.00 92.12 72 LYS A CA 1
ATOM 603 C C . LYS A 1 72 ? 8.497 -4.650 -11.605 1.00 92.12 72 LYS A C 1
ATOM 605 O O . LYS A 1 72 ? 9.707 -4.774 -11.771 1.00 92.12 72 LYS A O 1
ATOM 610 N N . LEU A 1 73 ? 7.934 -3.609 -10.996 1.00 94.75 73 LEU A N 1
ATOM 611 C CA . LEU A 1 73 ? 8.663 -2.451 -10.500 1.00 94.75 73 LEU A CA 1
ATOM 612 C C . LEU A 1 73 ? 9.693 -2.820 -9.422 1.00 94.75 73 LEU A C 1
ATOM 614 O O . LEU A 1 73 ? 10.852 -2.430 -9.514 1.00 94.75 73 LEU A O 1
ATOM 618 N N . LYS A 1 74 ? 9.293 -3.640 -8.449 1.00 94.62 74 LYS A N 1
ATOM 619 C CA . LYS A 1 74 ? 10.147 -4.129 -7.366 1.00 94.62 74 LYS A CA 1
ATOM 620 C C . LYS A 1 74 ? 11.380 -4.847 -7.899 1.00 94.62 74 LYS A C 1
ATOM 622 O O . LYS A 1 74 ? 12.483 -4.498 -7.509 1.00 94.62 74 LYS A O 1
ATOM 627 N N . ARG A 1 75 ? 11.216 -5.766 -8.857 1.00 94.94 75 ARG A N 1
ATOM 628 C CA . ARG A 1 75 ? 12.352 -6.472 -9.480 1.00 94.94 75 ARG A CA 1
ATOM 629 C C . ARG A 1 75 ? 13.329 -5.518 -10.161 1.00 94.94 75 ARG A C 1
ATOM 631 O O . ARG A 1 75 ? 14.534 -5.719 -10.077 1.00 94.94 75 ARG A O 1
ATOM 638 N N . ARG A 1 76 ? 12.811 -4.498 -10.850 1.00 96.44 76 ARG A N 1
ATOM 639 C CA . ARG A 1 76 ? 13.643 -3.474 -11.487 1.00 96.44 76 ARG A CA 1
ATOM 640 C C . ARG A 1 76 ? 14.434 -2.692 -10.435 1.00 96.44 76 ARG A C 1
ATOM 642 O O . ARG A 1 76 ? 15.654 -2.645 -10.523 1.00 96.44 76 ARG A O 1
ATOM 649 N N . ILE A 1 77 ? 13.759 -2.179 -9.406 1.00 95.44 77 ILE A N 1
ATOM 650 C CA . ILE A 1 77 ? 14.392 -1.381 -8.346 1.00 95.44 77 ILE A CA 1
ATOM 651 C C . ILE A 1 77 ? 15.405 -2.200 -7.544 1.00 95.44 77 ILE A C 1
ATOM 653 O O . ILE A 1 77 ? 16.486 -1.697 -7.261 1.00 95.44 77 ILE A O 1
ATOM 657 N N . GLU A 1 78 ? 15.107 -3.458 -7.214 1.00 93.25 78 GLU A N 1
ATOM 658 C CA . GLU A 1 78 ? 16.046 -4.355 -6.529 1.00 93.25 78 GLU A CA 1
ATOM 659 C C . GLU A 1 78 ? 17.305 -4.628 -7.363 1.00 93.25 78 GLU A C 1
ATOM 661 O O . GLU A 1 78 ? 18.393 -4.728 -6.803 1.00 93.25 78 GLU A O 1
ATOM 666 N N . ASN A 1 79 ? 17.174 -4.717 -8.690 1.00 94.06 79 ASN A N 1
ATOM 667 C CA . ASN A 1 79 ? 18.311 -4.911 -9.588 1.00 94.06 79 ASN A CA 1
ATOM 668 C C . ASN A 1 79 ? 19.154 -3.643 -9.765 1.00 94.06 79 ASN A C 1
ATOM 670 O O . ASN A 1 79 ? 20.376 -3.747 -9.852 1.00 94.06 79 ASN A O 1
ATOM 674 N N . GLU A 1 80 ? 18.512 -2.476 -9.838 1.00 95.00 80 GLU A N 1
ATOM 675 C CA . GLU A 1 80 ? 19.173 -1.173 -9.999 1.00 95.00 80 GLU A CA 1
ATOM 676 C C . GLU A 1 80 ? 19.827 -0.695 -8.693 1.00 95.00 80 GLU A C 1
ATOM 678 O O . GLU A 1 80 ? 20.896 -0.095 -8.722 1.00 95.00 80 GLU A O 1
ATOM 683 N N . ASN A 1 81 ? 19.230 -1.013 -7.540 1.00 94.19 81 ASN A N 1
ATOM 684 C CA . ASN A 1 81 ? 19.626 -0.504 -6.225 1.00 94.19 81 ASN A CA 1
ATOM 685 C C . ASN A 1 81 ? 20.025 -1.642 -5.275 1.00 94.19 81 ASN A C 1
ATOM 687 O O . ASN A 1 81 ? 19.565 -1.705 -4.137 1.00 94.19 81 ASN A O 1
ATOM 691 N N . LYS A 1 82 ? 20.880 -2.562 -5.736 1.00 88.69 82 LYS A N 1
ATOM 692 C CA . LYS A 1 82 ? 21.291 -3.751 -4.957 1.00 88.69 82 LYS A CA 1
ATOM 693 C C . LYS A 1 82 ? 21.908 -3.423 -3.596 1.00 88.69 82 LYS A C 1
ATOM 695 O O . LYS A 1 82 ? 21.764 -4.214 -2.672 1.00 88.69 82 LYS A O 1
ATOM 700 N N . ASN A 1 83 ? 22.568 -2.272 -3.492 1.00 89.12 83 ASN A N 1
ATOM 701 C CA . ASN A 1 83 ? 23.252 -1.825 -2.278 1.00 89.12 83 ASN A CA 1
ATOM 702 C C . ASN A 1 83 ? 22.369 -0.952 -1.375 1.00 89.12 83 ASN A C 1
ATOM 704 O O . ASN A 1 83 ? 22.807 -0.580 -0.293 1.00 89.12 83 ASN A O 1
ATOM 708 N N . ALA A 1 84 ? 21.163 -0.587 -1.819 1.00 89.38 84 ALA A N 1
ATOM 709 C CA . ALA A 1 84 ? 20.249 0.205 -1.011 1.00 89.38 84 ALA A CA 1
ATOM 710 C C . ALA A 1 84 ? 19.552 -0.681 0.025 1.00 89.38 84 ALA A C 1
ATOM 712 O O . ALA A 1 84 ? 19.190 -1.840 -0.246 1.00 89.38 84 ALA A O 1
ATOM 713 N N . SER A 1 85 ? 19.302 -0.103 1.197 1.00 89.25 85 SER A N 1
ATOM 714 C CA . SER A 1 85 ? 18.533 -0.759 2.246 1.00 89.25 85 SER A CA 1
ATOM 715 C C . SER A 1 85 ? 17.159 -1.179 1.720 1.00 89.25 85 SER A C 1
ATOM 717 O O . SER A 1 85 ? 16.625 -0.657 0.731 1.00 89.25 85 SER A O 1
ATOM 719 N N . MET A 1 86 ? 16.561 -2.168 2.377 1.00 86.50 86 MET A N 1
ATOM 720 C CA . MET A 1 86 ? 15.219 -2.614 2.015 1.00 86.50 86 MET A CA 1
ATOM 721 C C . MET A 1 86 ? 14.204 -1.459 2.130 1.00 86.50 86 MET A C 1
ATOM 723 O O . MET A 1 86 ? 13.385 -1.275 1.229 1.00 86.50 86 MET A O 1
ATOM 727 N N . PHE A 1 87 ? 14.324 -0.621 3.167 1.00 88.56 87 PHE A N 1
ATOM 728 C CA . PHE A 1 87 ? 13.463 0.547 3.369 1.00 88.56 87 PHE A CA 1
ATOM 729 C C . PHE A 1 87 ? 13.593 1.588 2.245 1.00 88.56 87 PHE A C 1
ATOM 731 O O . PHE A 1 87 ? 12.582 2.076 1.731 1.00 88.56 87 PHE A O 1
ATOM 738 N N . GLU A 1 88 ? 14.818 1.896 1.808 1.00 90.44 88 GLU A N 1
ATOM 739 C CA . GLU A 1 88 ? 15.057 2.807 0.678 1.00 90.44 88 GLU A CA 1
ATOM 740 C C . GLU A 1 88 ? 14.448 2.262 -0.615 1.00 90.44 88 GLU A C 1
ATOM 742 O O . GLU A 1 88 ? 13.726 2.977 -1.312 1.00 90.44 88 GLU A O 1
ATOM 747 N N . ARG A 1 89 ? 14.658 0.973 -0.913 1.00 92.12 89 ARG A N 1
ATOM 748 C CA . ARG A 1 89 ? 14.078 0.332 -2.105 1.00 92.12 89 ARG A CA 1
ATOM 749 C C . ARG A 1 89 ? 12.552 0.385 -2.101 1.00 92.12 89 ARG A C 1
ATOM 751 O O . ARG A 1 89 ? 11.949 0.711 -3.120 1.00 92.12 89 ARG A O 1
ATOM 758 N N . GLU A 1 90 ? 11.910 0.105 -0.972 1.00 93.19 90 GLU A N 1
ATOM 759 C CA . GLU A 1 90 ? 10.447 0.154 -0.861 1.00 93.19 90 GLU A CA 1
ATOM 760 C C . GLU A 1 90 ? 9.882 1.581 -0.925 1.00 93.19 90 GLU A C 1
ATOM 762 O O . GLU A 1 90 ? 8.779 1.796 -1.451 1.00 93.19 90 GLU A O 1
ATOM 767 N N . THR A 1 91 ? 10.657 2.564 -0.459 1.00 92.50 91 THR A N 1
ATOM 768 C CA . THR A 1 91 ? 10.351 3.988 -0.629 1.00 92.50 91 THR A CA 1
ATOM 769 C C . THR A 1 91 ? 10.391 4.368 -2.107 1.00 92.50 91 THR A C 1
ATOM 771 O O . THR A 1 91 ? 9.417 4.928 -2.609 1.00 92.50 91 THR A O 1
ATOM 774 N N . LEU A 1 92 ? 11.444 3.978 -2.835 1.00 95.06 92 LEU A N 1
ATOM 775 C CA . LEU A 1 92 ? 11.562 4.210 -4.279 1.00 95.06 92 LEU A CA 1
ATOM 776 C C . LEU A 1 92 ? 10.411 3.568 -5.065 1.00 95.06 92 LEU A C 1
ATOM 778 O O . LEU A 1 92 ? 9.831 4.217 -5.934 1.00 95.06 92 LEU A O 1
ATOM 782 N N . ILE A 1 93 ? 10.033 2.326 -4.731 1.00 94.94 93 ILE A N 1
ATOM 783 C CA . ILE A 1 93 ? 8.879 1.648 -5.349 1.00 94.94 93 ILE A CA 1
ATOM 784 C C . ILE A 1 93 ? 7.614 2.481 -5.134 1.00 94.94 93 ILE A C 1
ATOM 786 O O . ILE A 1 93 ? 6.851 2.716 -6.066 1.00 94.94 93 ILE A O 1
ATOM 790 N N . SER A 1 94 ? 7.385 2.939 -3.905 1.00 94.06 94 SER A N 1
ATOM 791 C CA . SER A 1 94 ? 6.170 3.677 -3.565 1.00 94.06 94 SER A CA 1
ATOM 792 C C . SER A 1 94 ? 6.132 5.071 -4.190 1.00 94.06 94 SER A C 1
ATOM 794 O O . SER A 1 94 ? 5.045 5.528 -4.523 1.00 94.06 94 SER A O 1
ATOM 796 N N . LEU A 1 95 ? 7.279 5.735 -4.361 1.00 94.62 95 LEU A N 1
ATOM 797 C CA . LEU A 1 95 ? 7.374 7.023 -5.052 1.00 94.62 95 LEU A CA 1
ATOM 798 C C . LEU A 1 95 ? 7.080 6.876 -6.548 1.00 94.62 95 LEU A C 1
ATOM 800 O O . LEU A 1 95 ? 6.200 7.563 -7.049 1.00 94.62 95 LEU A O 1
ATOM 804 N N . GLN A 1 96 ? 7.704 5.910 -7.230 1.00 95.06 96 GLN A N 1
ATOM 805 C CA . GLN A 1 96 ? 7.470 5.708 -8.667 1.00 95.06 96 GLN A CA 1
ATOM 806 C C . GLN A 1 96 ? 6.014 5.329 -8.986 1.00 95.06 96 GLN A C 1
ATOM 808 O O . GLN A 1 96 ? 5.502 5.719 -10.028 1.00 95.06 96 GLN A O 1
ATOM 813 N N . LEU A 1 97 ? 5.324 4.605 -8.094 1.00 94.44 97 LEU A N 1
ATOM 814 C CA . LEU A 1 97 ? 3.890 4.322 -8.262 1.00 94.44 97 LEU A CA 1
ATOM 815 C C . LEU A 1 97 ? 3.002 5.549 -8.036 1.00 94.44 97 LEU A C 1
ATOM 817 O O . LEU A 1 97 ? 1.882 5.562 -8.518 1.00 94.44 97 LEU A O 1
ATOM 821 N N . LYS A 1 98 ? 3.452 6.563 -7.290 1.00 93.00 98 LYS A N 1
ATOM 822 C CA . LYS A 1 98 ? 2.681 7.804 -7.096 1.00 93.00 98 LYS A CA 1
ATOM 823 C C . LYS A 1 98 ? 2.774 8.739 -8.298 1.00 93.00 98 LYS A C 1
ATOM 825 O O . LYS A 1 98 ? 1.849 9.512 -8.521 1.00 93.00 98 LYS A O 1
ATOM 830 N N . ASP A 1 99 ? 3.869 8.661 -9.049 1.00 92.44 99 ASP A N 1
ATOM 831 C CA . ASP A 1 99 ? 4.058 9.447 -10.271 1.00 92.44 99 ASP A CA 1
ATOM 832 C C . ASP A 1 99 ? 3.131 8.976 -11.406 1.00 92.44 99 ASP A C 1
ATOM 834 O O . ASP A 1 99 ? 2.797 9.748 -12.308 1.00 92.44 99 ASP A O 1
ATOM 838 N N . ASP A 1 100 ? 2.689 7.717 -11.352 1.00 89.81 100 ASP A N 1
ATOM 839 C CA . ASP A 1 100 ? 1.726 7.156 -12.290 1.00 89.81 100 ASP A CA 1
ATOM 840 C C . ASP A 1 100 ? 0.291 7.577 -11.927 1.00 89.81 100 ASP A C 1
ATOM 842 O O . ASP A 1 100 ? -0.245 7.246 -10.865 1.00 89.81 100 ASP A O 1
ATOM 846 N N . LYS A 1 101 ? -0.357 8.305 -12.841 1.00 88.44 101 LYS A N 1
ATOM 847 C CA . LYS A 1 101 ? -1.722 8.813 -12.652 1.00 88.44 101 LYS A CA 1
ATOM 848 C C . LYS A 1 101 ? -2.747 7.694 -12.500 1.00 88.44 101 LYS A C 1
ATOM 850 O O . LYS A 1 101 ? -3.737 7.900 -11.800 1.00 88.44 101 LYS A O 1
ATOM 855 N N . ASP A 1 102 ? -2.500 6.525 -13.089 1.00 90.31 102 ASP A N 1
ATOM 856 C CA . ASP A 1 102 ? -3.410 5.377 -13.007 1.00 90.31 102 ASP A CA 1
ATOM 857 C C . ASP A 1 102 ? -3.480 4.800 -11.584 1.00 90.31 102 ASP A C 1
ATOM 859 O O . ASP A 1 102 ? -4.443 4.127 -11.211 1.00 90.31 102 ASP A O 1
ATOM 863 N N . HIS A 1 103 ? -2.485 5.109 -10.749 1.00 92.25 103 HIS A N 1
ATOM 864 C CA . HIS A 1 103 ? -2.463 4.724 -9.344 1.00 92.25 103 HIS A CA 1
ATOM 865 C C . HIS A 1 103 ? -3.157 5.733 -8.425 1.00 92.25 103 HIS A C 1
ATOM 867 O O . HIS A 1 103 ? -3.320 5.435 -7.239 1.00 92.25 103 HIS A O 1
ATOM 873 N N . HIS A 1 104 ? -3.582 6.900 -8.912 1.00 93.19 104 HIS A N 1
ATOM 874 C CA . HIS A 1 104 ? -4.355 7.835 -8.101 1.00 93.19 104 HIS A CA 1
ATOM 875 C C . HIS A 1 104 ? -5.762 7.277 -7.855 1.00 93.19 104 HIS A C 1
ATOM 877 O O . HIS A 1 104 ? -6.496 6.929 -8.779 1.00 93.19 104 HIS A O 1
ATOM 883 N N . LEU A 1 105 ? -6.166 7.199 -6.591 1.00 89.06 105 LEU A N 1
ATOM 884 C CA . LEU A 1 105 ? -7.490 6.715 -6.224 1.00 89.06 105 LEU A CA 1
ATOM 885 C C . LEU A 1 105 ? -8.541 7.777 -6.541 1.00 89.06 105 LEU A C 1
ATOM 887 O O . LEU A 1 105 ? -8.358 8.956 -6.244 1.00 89.06 105 LEU A O 1
ATOM 891 N N . VAL A 1 106 ? -9.670 7.350 -7.103 1.00 89.56 106 VAL A N 1
ATOM 892 C CA . VAL A 1 106 ? -10.836 8.229 -7.294 1.00 89.56 106 VAL A CA 1
ATOM 893 C C . VAL A 1 106 ? -11.397 8.670 -5.937 1.00 89.56 106 VAL A C 1
ATOM 895 O O . VAL A 1 106 ? -11.777 9.825 -5.767 1.00 89.56 106 VAL A O 1
ATOM 898 N N . THR A 1 107 ? -11.385 7.764 -4.957 1.00 89.38 107 THR A N 1
ATOM 899 C CA . THR A 1 107 ? -11.824 8.012 -3.582 1.00 89.38 107 THR A CA 1
ATOM 900 C C . THR A 1 107 ? -10.685 7.657 -2.623 1.00 89.38 107 THR A C 1
ATOM 902 O O . THR A 1 107 ? -10.197 6.525 -2.671 1.00 89.38 107 THR A O 1
ATOM 905 N N . PRO A 1 108 ? -10.221 8.589 -1.771 1.00 92.12 108 PRO A N 1
ATOM 906 C CA . PRO A 1 108 ? -9.219 8.278 -0.759 1.00 92.12 108 PRO A CA 1
ATOM 907 C C . PRO A 1 108 ? -9.724 7.252 0.265 1.00 92.12 108 PRO A C 1
ATOM 909 O O . PRO A 1 108 ? -10.895 7.257 0.641 1.00 92.12 108 PRO A O 1
ATOM 912 N N . ILE A 1 109 ? -8.818 6.413 0.768 1.00 92.69 109 ILE A N 1
ATOM 913 C CA . ILE A 1 109 ? -9.099 5.465 1.854 1.00 92.69 109 ILE A CA 1
ATOM 914 C C . ILE A 1 109 ? -8.662 6.090 3.171 1.00 92.69 109 ILE A C 1
ATOM 916 O O . ILE A 1 109 ? -7.487 6.423 3.331 1.00 92.69 109 ILE A O 1
ATOM 920 N N . TYR A 1 1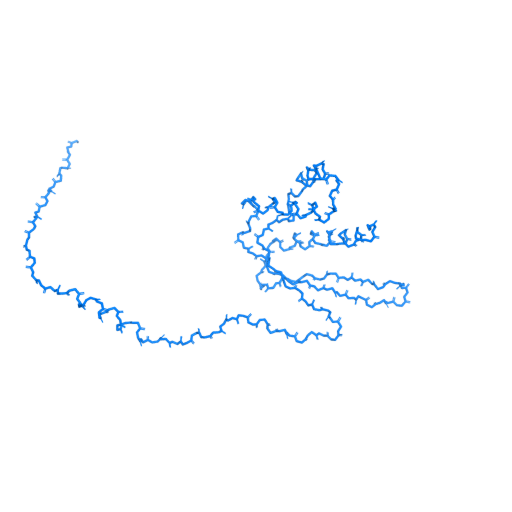10 ? -9.582 6.179 4.126 1.00 93.38 110 TYR A N 1
ATOM 921 C CA . TYR A 1 110 ? -9.296 6.604 5.493 1.00 93.38 110 TYR A CA 1
ATOM 922 C C . TYR A 1 110 ? -9.408 5.402 6.424 1.00 93.38 110 TYR A C 1
ATOM 924 O O . TYR A 1 110 ? -10.480 4.807 6.537 1.00 93.38 110 TYR A O 1
ATOM 932 N N . PHE A 1 111 ? -8.318 5.021 7.085 1.00 94.12 111 PHE A N 1
ATOM 933 C CA . PHE A 1 111 ? -8.326 3.913 8.042 1.00 94.12 111 PHE A CA 1
ATOM 934 C C . PHE A 1 111 ? -7.444 4.215 9.252 1.00 94.12 111 PHE A C 1
ATOM 936 O O . PHE A 1 111 ? -6.497 4.993 9.163 1.00 94.12 111 PHE A O 1
ATOM 943 N N . SER A 1 112 ? -7.741 3.584 10.382 1.00 93.25 112 SER A N 1
ATOM 944 C CA . SER A 1 112 ? -6.877 3.584 11.558 1.00 93.25 112 SER A CA 1
ATOM 945 C C . SER A 1 112 ? -6.143 2.256 11.679 1.00 93.25 112 SER A C 1
ATOM 947 O O . SER A 1 112 ? -6.686 1.207 11.323 1.00 93.25 112 SER A O 1
ATOM 949 N N . MET A 1 113 ? -4.937 2.295 12.232 1.00 91.44 113 MET A N 1
ATOM 950 C CA . MET A 1 113 ? -4.168 1.119 12.616 1.00 91.44 113 MET A CA 1
ATOM 951 C C . MET A 1 113 ? -3.940 1.118 14.126 1.00 91.44 113 MET A C 1
ATOM 953 O O . MET A 1 113 ? -3.562 2.136 14.703 1.00 91.44 113 MET A O 1
ATOM 957 N N . GLU A 1 114 ? -4.125 -0.042 14.745 1.00 88.69 114 GLU A N 1
ATOM 958 C CA . GLU A 1 114 ? -3.878 -0.274 16.166 1.00 88.69 114 GLU A CA 1
ATOM 959 C C . GLU A 1 114 ? -3.043 -1.547 16.339 1.00 88.69 114 GLU A C 1
ATOM 961 O O . GLU A 1 114 ? -3.289 -2.551 15.667 1.00 88.69 114 GLU A O 1
ATOM 966 N N . ILE A 1 115 ? -2.069 -1.535 17.251 1.00 83.69 115 ILE A N 1
ATOM 967 C CA . ILE A 1 115 ? -1.309 -2.735 17.622 1.00 83.69 115 ILE A CA 1
ATOM 968 C C . ILE A 1 115 ? -1.855 -3.254 18.951 1.00 83.69 115 ILE A C 1
ATOM 970 O O . ILE A 1 115 ? -1.612 -2.662 20.003 1.00 83.69 115 ILE A O 1
ATOM 974 N N . LYS A 1 116 ? -2.554 -4.390 18.908 1.00 81.50 116 LYS A N 1
ATOM 975 C CA . LYS A 1 116 ? -3.082 -5.070 20.095 1.00 81.50 116 LYS A CA 1
ATOM 976 C C . LYS A 1 116 ? -2.096 -6.129 20.564 1.00 81.50 116 LYS A C 1
ATOM 978 O O . LYS A 1 116 ? -1.736 -7.033 19.812 1.00 81.50 116 LYS A O 1
ATOM 983 N N . LEU A 1 117 ? -1.653 -6.028 21.813 1.00 75.44 117 LEU A N 1
ATOM 984 C CA . LEU A 1 117 ? -0.859 -7.073 22.457 1.00 75.44 117 LEU A CA 1
ATOM 985 C C . LEU A 1 117 ? -1.818 -8.128 23.007 1.00 75.44 117 LEU A C 1
ATOM 987 O O . LEU A 1 117 ? -2.599 -7.841 23.913 1.00 75.44 117 LEU A O 1
ATOM 991 N N . LEU A 1 118 ? -1.775 -9.340 22.457 1.00 68.62 118 LEU A N 1
ATOM 992 C CA . LEU A 1 118 ? -2.517 -10.460 23.021 1.00 68.62 118 LEU A CA 1
ATOM 993 C C . LEU A 1 118 ? -1.763 -10.939 24.258 1.00 68.62 118 LEU A C 1
ATOM 995 O O . LEU A 1 118 ? -0.584 -11.294 24.179 1.00 68.62 118 LEU A O 1
ATOM 999 N N . GLN A 1 119 ? -2.442 -10.920 25.404 1.00 60.25 119 GLN A N 1
ATOM 1000 C CA . GLN A 1 119 ? -1.914 -11.525 26.619 1.00 60.25 119 GLN A CA 1
ATOM 1001 C C . GLN A 1 119 ? -1.712 -13.018 26.361 1.00 60.25 119 GLN A C 1
ATOM 1003 O O . GLN A 1 119 ? -2.614 -13.691 25.860 1.00 60.25 119 GLN A O 1
ATOM 1008 N N . ALA A 1 120 ? -0.515 -13.517 26.670 1.00 55.69 120 ALA A N 1
ATOM 1009 C CA . ALA A 1 120 ? -0.203 -14.930 26.559 1.00 55.69 120 ALA A CA 1
ATOM 1010 C C . ALA A 1 120 ? -1.175 -15.735 27.435 1.00 55.69 120 ALA A C 1
ATOM 1012 O O . ALA A 1 120 ? -1.125 -15.669 28.664 1.00 55.69 120 ALA A O 1
ATOM 1013 N N . THR A 1 121 ? -2.069 -16.501 26.810 1.00 54.84 121 THR A N 1
ATOM 1014 C CA . THR A 1 121 ? -2.693 -17.637 27.487 1.00 54.84 121 THR A CA 1
ATOM 1015 C C . THR A 1 121 ? -1.564 -18.577 27.898 1.00 54.84 121 THR A C 1
ATOM 1017 O O . THR A 1 121 ? -0.675 -18.846 27.095 1.00 54.84 121 THR A O 1
ATOM 1020 N N . SER A 1 122 ? -1.591 -19.006 29.156 1.00 55.34 122 SER A N 1
ATOM 1021 C CA . SER A 1 122 ? -0.504 -19.502 30.016 1.00 55.34 122 SER A CA 1
ATOM 1022 C C . SER A 1 122 ? 0.459 -20.595 29.504 1.00 55.34 122 SER A C 1
ATOM 1024 O O . SER A 1 122 ? 1.306 -21.015 30.282 1.00 55.34 122 SER A O 1
ATOM 1026 N N . ASP A 1 123 ? 0.388 -21.029 28.245 1.00 53.56 123 ASP A N 1
ATOM 1027 C CA . ASP A 1 123 ? 1.202 -22.116 27.670 1.00 53.56 123 ASP A CA 1
ATOM 1028 C C . ASP A 1 123 ? 2.089 -21.717 26.472 1.00 53.56 123 ASP A C 1
ATOM 1030 O O . ASP A 1 123 ? 2.875 -22.529 25.986 1.00 53.56 123 ASP A O 1
ATOM 1034 N N . GLU A 1 124 ? 2.046 -20.467 25.995 1.00 53.19 124 GLU A N 1
ATOM 1035 C CA . GLU A 1 124 ? 2.957 -19.990 24.942 1.00 53.19 124 GLU A CA 1
ATOM 1036 C C . GLU A 1 124 ? 3.817 -18.823 25.448 1.00 53.19 124 GLU A C 1
ATOM 1038 O O . GLU A 1 124 ? 3.326 -17.734 25.734 1.00 53.19 124 GLU A O 1
ATOM 1043 N N . THR A 1 125 ? 5.138 -19.010 25.502 1.00 52.66 125 THR A N 1
ATOM 1044 C CA . THR A 1 125 ? 6.143 -18.023 25.952 1.00 52.66 125 THR A CA 1
ATOM 1045 C C . THR A 1 125 ? 6.327 -16.816 25.017 1.00 52.66 125 THR A C 1
ATOM 1047 O O . THR A 1 125 ? 7.399 -16.211 24.978 1.00 52.66 125 THR A O 1
ATOM 1050 N N . LYS A 1 126 ? 5.313 -16.423 24.238 1.00 56.31 126 LYS A N 1
ATOM 1051 C CA . LYS A 1 126 ? 5.410 -15.288 23.311 1.00 56.31 126 LYS A CA 1
ATOM 1052 C C . LYS A 1 126 ? 4.138 -14.449 23.336 1.00 56.31 126 LYS A C 1
ATOM 1054 O O . LYS A 1 126 ? 3.094 -14.884 22.863 1.00 56.31 126 LYS A O 1
ATOM 1059 N N . ASN A 1 127 ? 4.261 -13.210 23.812 1.00 57.25 127 ASN A N 1
ATOM 1060 C CA . ASN A 1 127 ? 3.271 -12.165 23.561 1.00 57.25 127 ASN A CA 1
ATOM 1061 C C . ASN A 1 127 ? 3.134 -11.993 22.043 1.00 57.25 127 ASN A C 1
ATOM 1063 O O . ASN A 1 127 ? 4.068 -11.545 21.376 1.00 57.25 127 ASN A O 1
ATOM 1067 N N . LYS A 1 128 ? 1.985 -12.382 21.489 1.00 67.19 128 LYS A N 1
ATOM 1068 C CA . LYS A 1 128 ? 1.681 -12.192 20.068 1.00 67.19 128 LYS A CA 1
ATOM 1069 C C . LYS A 1 128 ? 1.070 -10.799 19.904 1.00 67.19 128 LYS A C 1
ATOM 1071 O O . LYS A 1 128 ? 0.051 -10.486 20.512 1.00 67.19 128 LYS A O 1
ATOM 1076 N N . ALA A 1 129 ? 1.707 -9.943 19.111 1.00 74.44 129 ALA A N 1
ATOM 1077 C CA . ALA A 1 129 ? 1.133 -8.663 18.710 1.00 74.44 129 ALA A CA 1
ATOM 1078 C C . ALA A 1 129 ? 0.277 -8.863 17.452 1.00 74.44 129 ALA A C 1
ATOM 1080 O O . ALA A 1 129 ? 0.705 -9.535 16.514 1.00 74.44 129 ALA A O 1
ATOM 1081 N N . HIS A 1 130 ? -0.918 -8.280 17.430 1.00 80.25 130 HIS A N 1
ATOM 1082 C CA . HIS A 1 130 ? -1.816 -8.288 16.282 1.00 80.25 130 HIS A CA 1
ATOM 1083 C C . HIS A 1 130 ? -2.027 -6.859 15.774 1.00 80.25 130 HIS A C 1
ATOM 1085 O O . HIS A 1 130 ? -2.305 -5.954 16.561 1.00 80.25 130 HIS A O 1
ATOM 1091 N N . ILE A 1 131 ? -1.911 -6.656 14.461 1.00 83.50 131 ILE A N 1
ATOM 1092 C CA . ILE A 1 131 ? -2.187 -5.369 13.814 1.00 83.50 131 ILE A CA 1
ATOM 1093 C C . ILE A 1 131 ? -3.659 -5.363 13.395 1.00 83.50 131 ILE A C 1
ATOM 1095 O O . ILE A 1 131 ? -4.099 -6.211 12.621 1.00 83.50 131 ILE A O 1
ATOM 1099 N N . CYS A 1 132 ? -4.437 -4.433 13.936 1.00 87.12 132 CYS A N 1
ATOM 1100 C CA . CYS A 1 132 ? -5.840 -4.224 13.594 1.00 87.12 132 CYS A CA 1
ATOM 1101 C C . CYS A 1 132 ? -5.966 -3.006 12.677 1.00 87.12 132 CYS A C 1
ATOM 1103 O O . CYS A 1 132 ? -5.421 -1.947 12.978 1.00 87.12 132 CYS A O 1
ATOM 1105 N N . LEU A 1 133 ? -6.691 -3.164 11.570 1.00 91.00 133 LEU A N 1
ATOM 1106 C CA . LEU A 1 133 ? -6.980 -2.105 10.603 1.00 91.00 133 LEU A CA 1
ATOM 1107 C C . LEU A 1 133 ? -8.491 -1.880 10.568 1.00 91.00 133 LEU A C 1
ATOM 1109 O O . LEU A 1 133 ? -9.243 -2.829 10.350 1.00 91.00 133 LEU A O 1
ATOM 1113 N N . GLU A 1 134 ? -8.930 -0.638 10.758 1.00 90.88 134 GLU A N 1
ATOM 1114 C CA . GLU A 1 134 ? -10.351 -0.269 10.813 1.00 90.88 134 GLU A CA 1
ATOM 1115 C C . GLU A 1 134 ? -10.624 0.905 9.868 1.00 90.88 134 GLU A C 1
ATOM 1117 O O . GLU A 1 134 ? -9.999 1.962 9.979 1.00 90.88 134 GLU A O 1
ATOM 1122 N N . LEU A 1 135 ? -11.559 0.732 8.932 1.00 91.94 135 LEU A N 1
ATOM 1123 C CA . LEU A 1 135 ? -11.997 1.803 8.038 1.00 91.94 135 LEU A CA 1
ATOM 1124 C C . LEU A 1 135 ? -12.702 2.902 8.854 1.00 91.94 135 LEU A C 1
ATOM 1126 O O . LEU A 1 135 ? -13.514 2.595 9.720 1.00 91.94 135 LEU A O 1
ATOM 1130 N N . GLN A 1 136 ? -12.394 4.170 8.579 1.00 90.38 136 GLN A N 1
ATOM 1131 C CA . GLN A 1 136 ? -12.943 5.322 9.317 1.00 90.38 136 GLN A CA 1
ATOM 1132 C C . GLN A 1 136 ? -14.196 5.924 8.669 1.00 90.38 136 GLN A C 1
ATOM 1134 O O . GLN A 1 136 ? -14.695 6.957 9.107 1.00 90.38 136 GLN A O 1
ATOM 1139 N N . THR A 1 137 ? -14.707 5.297 7.612 1.00 82.44 137 THR A N 1
ATOM 1140 C CA . THR A 1 137 ? -15.917 5.720 6.907 1.00 82.44 137 THR A CA 1
ATOM 1141 C C . THR A 1 137 ? -17.032 4.704 7.122 1.00 82.44 137 THR A C 1
ATOM 1143 O O . THR A 1 137 ? -16.787 3.500 7.122 1.00 82.44 137 THR A O 1
ATOM 1146 N N . ASN A 1 138 ? -18.275 5.181 7.239 1.00 72.38 138 ASN A N 1
ATOM 1147 C CA . ASN A 1 138 ? -19.458 4.310 7.282 1.00 72.38 138 ASN A CA 1
ATOM 1148 C C . ASN A 1 138 ? -19.726 3.619 5.933 1.00 72.38 138 ASN A C 1
ATOM 1150 O O . ASN A 1 138 ? -20.445 2.624 5.867 1.00 72.38 138 ASN A O 1
ATOM 1154 N N . GLU A 1 139 ? -19.159 4.153 4.852 1.00 77.12 139 GLU A N 1
ATOM 1155 C CA . GLU A 1 139 ? -19.255 3.581 3.514 1.00 77.12 139 GLU A CA 1
ATOM 1156 C C . GLU A 1 139 ? -18.235 2.458 3.323 1.00 77.12 139 GLU A C 1
ATOM 1158 O O . GLU A 1 139 ? -17.080 2.567 3.741 1.00 77.12 139 GLU A O 1
ATOM 1163 N N . GLN A 1 140 ? -18.654 1.381 2.653 1.00 77.62 140 GLN A N 1
ATOM 1164 C CA . GLN A 1 140 ? -17.749 0.307 2.261 1.00 77.62 140 GLN A CA 1
ATOM 1165 C C . GLN A 1 140 ? -16.764 0.813 1.208 1.00 77.62 140 GLN A C 1
ATOM 1167 O O . GLN A 1 140 ? -17.159 1.216 0.116 1.00 77.62 140 GLN A O 1
ATOM 1172 N N . HIS A 1 141 ? -15.469 0.707 1.494 1.00 87.75 141 HIS A N 1
ATOM 1173 C CA . HIS A 1 141 ? -14.436 0.968 0.504 1.00 87.75 141 HIS A CA 1
ATOM 1174 C C . HIS A 1 141 ? -13.958 -0.354 -0.112 1.00 87.75 141 HIS A C 1
ATOM 1176 O O . HIS A 1 141 ? -13.269 -1.133 0.545 1.00 87.75 141 HIS A O 1
ATOM 1182 N N . GLN A 1 142 ? -14.284 -0.612 -1.384 1.00 87.38 142 GLN A N 1
ATOM 1183 C CA . GLN A 1 142 ? -14.004 -1.899 -2.055 1.00 87.38 142 GLN A CA 1
ATOM 1184 C C . GLN A 1 142 ? -12.524 -2.309 -1.985 1.00 87.38 142 GLN A C 1
ATOM 1186 O O . GLN A 1 142 ? -12.202 -3.478 -1.803 1.00 87.38 142 GLN A O 1
ATOM 1191 N N . LEU A 1 143 ? -11.618 -1.332 -2.071 1.00 91.81 143 LEU A N 1
ATOM 1192 C CA . LEU A 1 143 ? -10.173 -1.569 -2.029 1.00 91.81 143 LEU A CA 1
ATOM 1193 C C . LEU A 1 143 ? -9.590 -1.681 -0.608 1.00 91.81 143 LEU A C 1
ATOM 1195 O O . LEU A 1 143 ? -8.388 -1.903 -0.471 1.00 91.81 143 LEU A O 1
ATOM 1199 N N . PHE A 1 144 ? -10.401 -1.514 0.445 1.00 93.12 144 PHE A N 1
ATOM 1200 C CA . PHE A 1 144 ? -9.912 -1.610 1.823 1.00 93.12 144 PHE A CA 1
ATOM 1201 C C . PHE A 1 144 ? -9.430 -3.028 2.146 1.00 93.12 144 PHE A C 1
ATOM 1203 O O . PHE A 1 144 ? -8.354 -3.201 2.707 1.00 93.12 144 PHE A O 1
ATOM 1210 N N . ALA A 1 145 ? -10.161 -4.051 1.697 1.00 91.31 145 ALA A N 1
ATOM 1211 C CA . ALA A 1 145 ? -9.743 -5.439 1.872 1.00 91.31 145 ALA A CA 1
ATOM 1212 C C . ALA A 1 145 ? -8.377 -5.719 1.214 1.00 91.31 145 ALA A C 1
ATOM 1214 O O . ALA A 1 145 ? -7.527 -6.371 1.821 1.00 91.31 145 ALA A O 1
ATOM 1215 N N . ASP A 1 146 ? -8.136 -5.168 0.017 1.00 93.25 146 ASP A N 1
ATOM 1216 C CA . ASP A 1 146 ? -6.864 -5.318 -0.699 1.00 93.25 146 ASP A CA 1
ATOM 1217 C C . ASP A 1 146 ? -5.695 -4.696 0.075 1.00 93.25 146 ASP A C 1
ATOM 1219 O O . ASP A 1 146 ? -4.652 -5.334 0.238 1.00 93.25 146 ASP A O 1
ATOM 1223 N N . ILE A 1 147 ? -5.846 -3.448 0.539 1.00 93.62 147 ILE A N 1
ATOM 1224 C CA . ILE A 1 147 ? -4.779 -2.765 1.282 1.00 93.62 147 ILE A CA 1
ATOM 1225 C C . ILE A 1 147 ? -4.556 -3.425 2.645 1.00 93.62 147 ILE A C 1
ATOM 1227 O O . ILE A 1 147 ? -3.407 -3.610 3.042 1.00 93.62 147 ILE A O 1
ATOM 1231 N N . SER A 1 148 ? -5.615 -3.867 3.331 1.00 92.31 148 SER A N 1
ATOM 1232 C CA . SER A 1 148 ? -5.488 -4.614 4.584 1.00 92.31 148 SER A CA 1
ATOM 1233 C C . SER A 1 148 ? -4.748 -5.932 4.384 1.00 92.31 148 SER A C 1
ATOM 1235 O O . SER A 1 148 ? -3.828 -6.243 5.139 1.00 92.31 148 SER A O 1
ATOM 1237 N N . HIS A 1 149 ? -5.091 -6.689 3.339 1.00 92.56 149 HIS A N 1
ATOM 1238 C CA . HIS A 1 149 ? -4.392 -7.925 2.998 1.00 92.56 149 HIS A CA 1
ATOM 1239 C C . HIS A 1 149 ? -2.912 -7.669 2.692 1.00 92.56 149 HIS A C 1
ATOM 1241 O O . HIS A 1 149 ? -2.039 -8.367 3.211 1.00 92.56 149 HIS A O 1
ATOM 1247 N N . PHE A 1 150 ? -2.622 -6.637 1.897 1.00 93.62 150 PHE A N 1
ATOM 1248 C CA . PHE A 1 150 ? -1.252 -6.237 1.602 1.00 93.62 150 PHE A CA 1
ATOM 1249 C C . PHE A 1 150 ? -0.473 -5.895 2.876 1.00 93.62 150 PHE A C 1
ATOM 1251 O O . PHE A 1 150 ? 0.601 -6.454 3.088 1.00 93.62 150 PHE A O 1
ATOM 1258 N N . LEU A 1 151 ? -1.006 -5.026 3.740 1.00 92.06 151 LEU A N 1
ATOM 1259 C CA . LEU A 1 151 ? -0.335 -4.594 4.969 1.00 92.06 151 LEU A CA 1
ATOM 1260 C C . LEU A 1 151 ? -0.078 -5.764 5.926 1.00 92.06 151 LEU A C 1
ATOM 1262 O O . LEU A 1 151 ? 1.018 -5.857 6.477 1.00 92.06 151 LEU A O 1
ATOM 1266 N N . ASN A 1 152 ? -1.018 -6.704 6.043 1.00 88.62 152 ASN A N 1
ATOM 1267 C CA . ASN A 1 152 ? -0.849 -7.908 6.861 1.00 88.62 152 ASN A CA 1
ATOM 1268 C C . ASN A 1 152 ? 0.305 -8.804 6.382 1.00 88.62 152 ASN A C 1
ATOM 1270 O O . ASN A 1 152 ? 0.957 -9.454 7.195 1.00 88.62 152 ASN A O 1
ATOM 1274 N N . LEU A 1 153 ? 0.592 -8.831 5.077 1.00 88.19 153 LEU A N 1
ATOM 1275 C CA . LEU A 1 153 ? 1.737 -9.564 4.522 1.00 88.19 153 LEU A CA 1
ATOM 1276 C C . LEU A 1 153 ? 3.030 -8.743 4.509 1.00 88.19 153 LEU A C 1
ATOM 1278 O O . LEU A 1 153 ? 4.127 -9.307 4.533 1.00 88.19 153 LEU A O 1
ATOM 1282 N N . TYR A 1 154 ? 2.905 -7.424 4.392 1.00 89.25 154 TYR A N 1
ATOM 1283 C CA . TYR A 1 154 ? 4.011 -6.505 4.171 1.00 89.25 154 TYR A CA 1
ATOM 1284 C C . TYR A 1 154 ? 4.679 -6.077 5.481 1.00 89.25 154 TYR A C 1
ATOM 1286 O O . TYR A 1 154 ? 5.898 -6.185 5.603 1.00 89.25 154 TYR A O 1
ATOM 1294 N N . LEU A 1 155 ? 3.900 -5.650 6.480 1.00 87.06 155 LEU A N 1
ATOM 1295 C CA . LEU A 1 155 ? 4.422 -5.099 7.734 1.00 87.06 155 LEU A CA 1
ATOM 1296 C C . LEU A 1 155 ? 5.296 -6.089 8.523 1.00 87.06 155 LEU A C 1
ATOM 1298 O O . LEU A 1 155 ? 6.383 -5.685 8.934 1.00 87.06 155 LEU A O 1
ATOM 1302 N N . PRO A 1 156 ? 4.937 -7.381 8.677 1.00 83.88 156 PRO A N 1
ATOM 1303 C CA . PRO A 1 156 ? 5.806 -8.325 9.381 1.00 83.88 156 PRO A CA 1
ATOM 1304 C C . PRO A 1 156 ? 7.180 -8.487 8.719 1.00 83.88 156 PRO A C 1
ATOM 1306 O O . PRO A 1 156 ? 8.188 -8.616 9.406 1.00 83.88 156 PRO A O 1
ATOM 1309 N N . LYS A 1 157 ? 7.242 -8.429 7.380 1.00 83.25 157 LYS A N 1
ATOM 1310 C CA . LYS A 1 157 ? 8.512 -8.499 6.639 1.00 83.25 157 LYS A CA 1
ATOM 1311 C C . LYS A 1 157 ? 9.369 -7.259 6.868 1.00 83.25 157 LYS A C 1
ATOM 1313 O O . LYS A 1 157 ? 10.584 -7.378 6.956 1.00 83.25 157 LYS A O 1
ATOM 1318 N N . MET A 1 158 ? 8.739 -6.086 6.966 1.00 81.94 158 MET A N 1
ATOM 1319 C CA . MET A 1 158 ? 9.447 -4.840 7.267 1.00 81.94 158 MET A CA 1
ATOM 1320 C C . MET A 1 158 ? 10.062 -4.867 8.664 1.00 81.94 158 MET A C 1
ATOM 1322 O O . MET A 1 158 ? 11.214 -4.487 8.825 1.00 81.94 158 MET A O 1
ATOM 1326 N N . LEU A 1 159 ? 9.299 -5.342 9.651 1.00 80.50 159 LEU A N 1
ATOM 1327 C CA . LEU A 1 159 ? 9.728 -5.385 11.048 1.00 80.50 159 LEU A CA 1
ATOM 1328 C C . LEU A 1 159 ? 10.839 -6.415 11.284 1.00 80.50 159 LEU A C 1
ATOM 1330 O O . LEU A 1 159 ? 11.792 -6.118 11.993 1.00 80.50 159 LEU A O 1
ATOM 1334 N N . ASN A 1 160 ? 10.748 -7.600 10.671 1.00 75.06 160 ASN A N 1
ATOM 1335 C CA . ASN A 1 160 ? 11.759 -8.644 10.854 1.00 75.06 160 ASN A CA 1
ATOM 1336 C C . ASN A 1 160 ? 13.101 -8.285 10.201 1.00 75.06 160 ASN A C 1
ATOM 1338 O O . ASN A 1 160 ? 14.143 -8.566 10.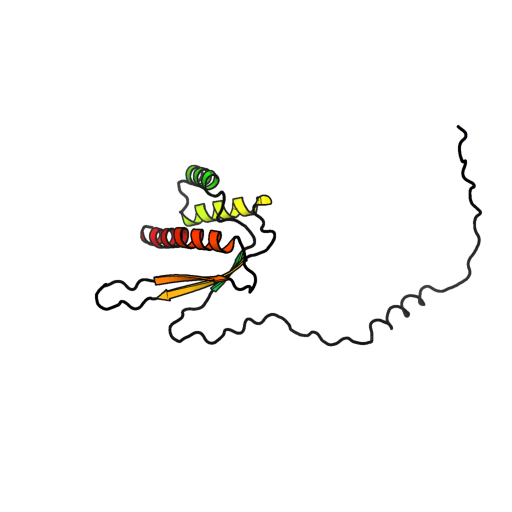776 1.00 75.06 160 ASN A O 1
ATOM 1342 N N . ASN A 1 161 ? 13.089 -7.623 9.042 1.00 64.31 161 ASN A N 1
ATOM 1343 C CA . ASN A 1 161 ? 14.324 -7.253 8.345 1.00 64.31 161 ASN A CA 1
ATOM 1344 C C . ASN A 1 161 ? 15.109 -6.123 9.034 1.00 64.31 161 ASN A C 1
ATOM 1346 O O . ASN A 1 161 ? 16.276 -5.949 8.721 1.00 64.31 161 ASN A O 1
ATOM 1350 N N . GLN A 1 162 ? 14.506 -5.353 9.949 1.00 54.28 162 GLN A N 1
ATOM 1351 C CA . GLN A 1 162 ? 15.251 -4.376 10.760 1.00 54.28 162 GLN A CA 1
ATOM 1352 C C . GLN A 1 162 ? 16.061 -5.021 11.894 1.00 54.28 162 GLN A C 1
ATOM 1354 O O . GLN A 1 162 ? 16.835 -4.326 12.539 1.00 54.28 162 GLN A O 1
ATOM 1359 N N . ALA A 1 163 ? 15.854 -6.309 12.180 1.00 45.84 163 ALA A N 1
ATOM 1360 C CA . ALA A 1 163 ? 16.586 -7.017 13.228 1.00 45.84 163 ALA A CA 1
ATOM 1361 C C . ALA A 1 163 ? 17.871 -7.701 12.721 1.00 45.84 163 ALA A C 1
ATOM 1363 O O . ALA A 1 163 ? 18.653 -8.167 13.547 1.00 45.84 163 ALA A O 1
ATOM 1364 N N . ASP A 1 164 ? 18.065 -7.767 11.397 1.00 44.78 164 ASP A N 1
ATOM 1365 C CA . ASP A 1 164 ? 19.189 -8.452 10.741 1.00 44.78 164 ASP A CA 1
ATOM 1366 C C . ASP A 1 164 ? 20.250 -7.487 10.155 1.00 44.78 164 ASP A C 1
ATOM 1368 O O . ASP A 1 164 ? 21.318 -7.955 9.754 1.00 44.78 164 ASP A O 1
ATOM 1372 N N . ASP A 1 165 ? 19.974 -6.175 10.122 1.00 41.97 165 ASP A N 1
ATOM 1373 C CA . ASP A 1 165 ? 20.924 -5.090 9.789 1.00 41.97 165 ASP A CA 1
ATOM 1374 C C . ASP A 1 165 ? 21.451 -4.423 11.078 1.00 41.97 165 ASP A C 1
ATOM 1376 O O . ASP A 1 165 ? 22.658 -4.080 11.124 1.00 41.97 165 ASP A O 1
#

pLDDT: mean 72.14, std 20.94, range [34.94, 96.44]